Protein AF-A0AAU2HKQ2-F1 (afdb_monomer_lite)

Sequence (86 aa):
MVQIQCHTDGVALLNRFAARSASAERHPGHCDAQNIDEFREELLAGRYEPLDLPGPVLTVDTTCFDQVDIDALAARVSALLHPDAP

Structure (mmCIF, N/CA/C/O backbone):
data_AF-A0AAU2HKQ2-F1
#
_entry.id   AF-A0AAU2HKQ2-F1
#
loop_
_atom_site.group_PDB
_atom_site.id
_atom_site.type_symbol
_atom_site.label_atom_id
_atom_site.label_alt_id
_atom_site.label_comp_id
_atom_site.label_asym_id
_atom_site.label_entity_id
_atom_site.label_seq_id
_atom_site.pdbx_PDB_ins_code
_atom_site.Cartn_x
_atom_site.Cartn_y
_atom_site.Cartn_z
_atom_site.occupancy
_atom_site.B_iso_or_equiv
_atom_site.auth_seq_id
_atom_site.auth_comp_id
_atom_site.auth_asym_id
_atom_site.auth_atom_id
_atom_site.pdbx_PDB_model_num
ATOM 1 N N . MET A 1 1 ? -10.951 8.904 15.867 1.00 86.00 1 MET A N 1
ATOM 2 C CA . MET A 1 1 ? -10.122 8.851 14.642 1.00 86.00 1 MET A CA 1
ATOM 3 C C . MET A 1 1 ? -9.507 7.469 14.560 1.00 86.00 1 MET A C 1
ATOM 5 O O . MET A 1 1 ? -9.143 6.951 15.603 1.00 86.00 1 MET A O 1
ATOM 9 N N . VAL A 1 2 ? -9.436 6.874 13.371 1.00 95.94 2 VAL A N 1
ATOM 10 C CA . VAL A 1 2 ? -8.858 5.541 13.134 1.00 95.94 2 VAL A CA 1
ATOM 11 C C . VAL A 1 2 ? -7.932 5.658 11.928 1.00 95.94 2 VAL A C 1
ATOM 13 O O . VAL A 1 2 ? -8.315 6.289 10.943 1.00 95.94 2 VAL A O 1
ATOM 16 N N . GLN A 1 3 ? -6.734 5.083 12.000 1.00 97.31 3 GLN A N 1
ATOM 17 C CA . GLN A 1 3 ? -5.82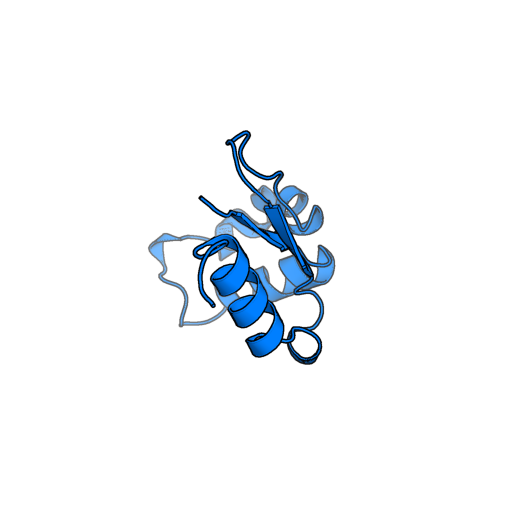7 4.970 10.857 1.00 97.31 3 GLN A CA 1
ATOM 18 C C . GLN A 1 3 ? -5.872 3.555 10.287 1.00 97.31 3 GLN A C 1
ATOM 20 O O . GLN A 1 3 ? -5.903 2.583 11.040 1.00 97.31 3 GLN A O 1
ATOM 25 N N . ILE A 1 4 ? -5.839 3.444 8.960 1.00 97.50 4 ILE A N 1
ATOM 26 C CA . ILE A 1 4 ? -5.661 2.174 8.255 1.00 97.50 4 ILE A CA 1
ATOM 27 C C . ILE A 1 4 ? -4.377 2.293 7.439 1.00 97.50 4 ILE A C 1
ATOM 29 O O . ILE A 1 4 ? -4.291 3.121 6.534 1.00 97.50 4 ILE A O 1
ATOM 33 N N . GLN A 1 5 ? -3.375 1.496 7.786 1.00 97.50 5 GLN A N 1
ATOM 34 C CA . GLN A 1 5 ? -2.077 1.467 7.129 1.00 97.50 5 GLN A CA 1
ATOM 35 C C . GLN A 1 5 ? -1.977 0.191 6.295 1.00 97.50 5 GLN A C 1
ATOM 37 O O . GLN A 1 5 ? -1.905 -0.910 6.838 1.00 97.50 5 GLN A O 1
ATOM 42 N N . CYS A 1 6 ? -1.932 0.335 4.975 1.00 97.81 6 CYS A N 1
ATOM 43 C CA . CYS A 1 6 ? -1.626 -0.787 4.096 1.00 97.81 6 CYS A CA 1
ATOM 44 C C . CYS A 1 6 ? -0.108 -0.959 3.983 1.00 97.81 6 CYS A C 1
ATOM 46 O O . CYS A 1 6 ? 0.612 0.014 3.759 1.00 97.81 6 CYS A O 1
ATOM 48 N N . HIS A 1 7 ? 0.363 -2.196 4.076 1.00 98.19 7 HIS A N 1
ATOM 49 C CA . HIS A 1 7 ? 1.710 -2.577 3.661 1.00 98.19 7 HIS A CA 1
ATOM 50 C C . HIS A 1 7 ? 1.640 -3.745 2.683 1.00 98.19 7 HIS A C 1
ATOM 52 O O . HIS A 1 7 ? 0.580 -4.325 2.442 1.00 98.19 7 HIS A O 1
ATOM 58 N N . THR A 1 8 ? 2.766 -4.067 2.071 1.00 98.38 8 THR A N 1
ATOM 59 C CA . THR A 1 8 ? 2.902 -5.187 1.142 1.00 98.38 8 THR A CA 1
ATOM 60 C C . THR A 1 8 ? 4.363 -5.611 1.101 1.00 98.38 8 THR A C 1
ATOM 62 O O . THR A 1 8 ? 5.250 -4.847 1.476 1.00 98.38 8 THR A O 1
ATOM 65 N N . ASP A 1 9 ? 4.628 -6.811 0.603 1.00 98.50 9 ASP A N 1
ATOM 66 C CA . ASP A 1 9 ? 5.955 -7.181 0.136 1.00 98.50 9 ASP A CA 1
ATOM 67 C C . ASP A 1 9 ? 6.470 -6.158 -0.893 1.00 98.50 9 ASP A C 1
ATOM 69 O O . ASP A 1 9 ? 5.732 -5.720 -1.787 1.00 98.50 9 ASP A O 1
ATOM 73 N N . GLY A 1 10 ? 7.738 -5.774 -0.755 1.00 98.38 10 GLY A N 1
ATOM 74 C CA . GLY A 1 10 ? 8.349 -4.725 -1.565 1.00 98.38 10 GLY A CA 1
ATOM 75 C C . GLY A 1 10 ? 8.540 -5.113 -3.029 1.00 98.38 10 GLY A C 1
ATOM 76 O O . GLY A 1 10 ? 8.375 -4.282 -3.922 1.00 98.38 10 GLY A O 1
ATOM 77 N N . VAL A 1 11 ? 8.821 -6.389 -3.312 1.00 98.12 11 VAL A N 1
ATOM 78 C CA . VAL A 1 11 ? 8.936 -6.876 -4.695 1.00 98.12 11 VAL A CA 1
ATOM 79 C C . VAL A 1 11 ? 7.561 -6.872 -5.358 1.00 98.12 11 VAL A C 1
ATOM 81 O O . VAL A 1 11 ? 7.422 -6.423 -6.499 1.00 98.12 11 VAL A O 1
ATOM 84 N N . ALA A 1 12 ? 6.522 -7.297 -4.635 1.00 98.00 12 ALA A N 1
ATOM 85 C CA . ALA A 1 12 ? 5.145 -7.187 -5.101 1.00 98.00 12 ALA A CA 1
ATOM 86 C C . ALA A 1 12 ? 4.751 -5.723 -5.380 1.00 98.00 12 ALA A C 1
ATOM 88 O O . ALA A 1 12 ? 4.127 -5.451 -6.410 1.00 98.00 12 ALA A O 1
ATOM 89 N N . LEU A 1 13 ? 5.142 -4.773 -4.521 1.00 98.12 13 LEU A N 1
ATOM 90 C CA . LEU A 1 13 ? 4.866 -3.347 -4.720 1.00 98.12 13 LEU A CA 1
ATOM 91 C C . LEU A 1 13 ? 5.580 -2.779 -5.946 1.00 98.12 13 LEU A C 1
ATOM 93 O O . LEU A 1 13 ? 4.932 -2.143 -6.777 1.00 98.12 13 LEU A O 1
ATOM 97 N N . LEU A 1 14 ? 6.880 -3.046 -6.089 1.00 97.94 14 LEU A N 1
ATOM 98 C CA . LEU A 1 14 ? 7.676 -2.589 -7.227 1.00 97.94 14 LEU A CA 1
ATOM 99 C C . LEU A 1 14 ? 7.107 -3.116 -8.552 1.00 97.94 14 LEU A C 1
ATOM 101 O O . LEU A 1 14 ? 6.930 -2.348 -9.497 1.00 97.94 14 LEU A O 1
ATOM 105 N N . ASN A 1 15 ? 6.740 -4.400 -8.607 1.00 97.25 15 ASN A N 1
ATOM 106 C CA . ASN A 1 15 ? 6.126 -4.999 -9.794 1.00 97.25 15 ASN A CA 1
ATOM 107 C C . ASN A 1 15 ? 4.778 -4.350 -10.132 1.00 97.25 15 ASN A C 1
ATOM 109 O O . ASN A 1 15 ? 4.506 -4.046 -11.294 1.00 97.25 15 ASN A O 1
ATOM 113 N N . ARG A 1 16 ? 3.934 -4.097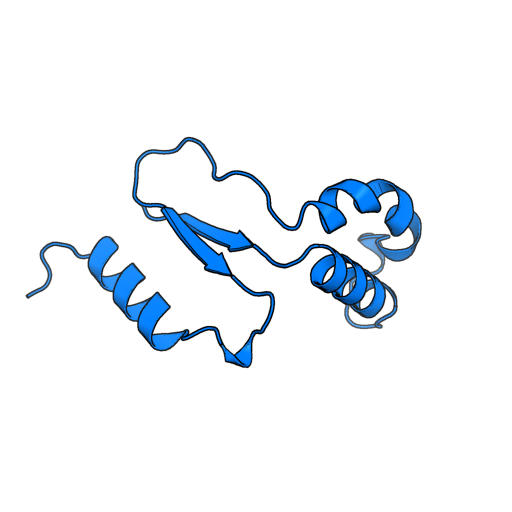 -9.123 1.00 97.06 16 ARG A N 1
ATOM 114 C CA . ARG A 1 16 ? 2.649 -3.404 -9.312 1.00 97.06 16 ARG A CA 1
ATOM 115 C C . ARG A 1 16 ? 2.849 -1.963 -9.772 1.00 97.06 16 ARG A C 1
ATOM 117 O O . ARG A 1 16 ? 2.101 -1.504 -10.630 1.00 97.06 16 ARG A O 1
ATOM 124 N N . PHE A 1 17 ? 3.836 -1.256 -9.224 1.00 96.88 17 PHE A N 1
ATOM 125 C CA . PHE A 1 17 ? 4.178 0.104 -9.634 1.00 96.88 17 PHE A CA 1
ATOM 126 C C . PHE A 1 17 ? 4.617 0.141 -11.103 1.00 96.88 17 PHE A C 1
ATOM 128 O O . PHE A 1 17 ? 4.049 0.904 -11.880 1.00 96.88 17 PHE A O 1
ATOM 135 N N . ALA A 1 18 ? 5.536 -0.743 -11.505 1.00 95.69 18 ALA A N 1
ATOM 136 C CA . ALA A 1 18 ? 6.007 -0.853 -12.886 1.00 95.69 18 ALA A CA 1
ATOM 137 C C . ALA A 1 18 ? 4.878 -1.208 -13.871 1.00 95.69 18 ALA A C 1
ATOM 139 O O . ALA A 1 18 ? 4.749 -0.598 -14.929 1.00 95.69 18 ALA A O 1
ATOM 140 N N . ALA A 1 19 ? 4.021 -2.169 -13.515 1.00 96.06 19 ALA A N 1
ATOM 141 C CA . ALA A 1 19 ? 2.886 -2.548 -14.353 1.00 96.06 19 ALA A CA 1
ATOM 142 C C . ALA A 1 19 ? 1.891 -1.388 -14.531 1.00 96.06 19 ALA A C 1
ATOM 144 O O . ALA A 1 19 ? 1.395 -1.157 -15.632 1.00 96.06 19 ALA A O 1
ATOM 145 N N . ARG A 1 20 ? 1.623 -0.628 -13.460 1.00 95.94 20 ARG A N 1
ATOM 146 C CA . ARG A 1 20 ? 0.730 0.539 -13.503 1.00 95.94 20 ARG A CA 1
ATOM 147 C C . ARG A 1 20 ? 1.331 1.699 -14.287 1.00 95.94 20 ARG A C 1
ATOM 149 O O . ARG A 1 20 ? 0.599 2.333 -15.041 1.00 95.94 20 ARG A O 1
ATOM 156 N N . SER A 1 21 ? 2.627 1.967 -14.149 1.00 94.31 21 SER A N 1
ATOM 157 C CA . SER A 1 21 ? 3.291 3.049 -14.885 1.00 94.31 21 SER A CA 1
ATOM 158 C C . SER A 1 21 ? 3.371 2.775 -16.390 1.00 94.31 21 SER A C 1
ATOM 160 O O . SER A 1 21 ? 3.326 3.713 -17.180 1.00 94.31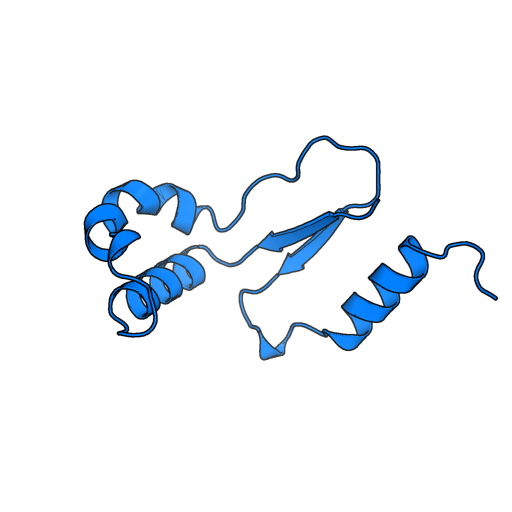 21 SER A O 1
ATOM 162 N N . ALA A 1 22 ? 3.426 1.500 -16.787 1.00 92.50 22 ALA A N 1
ATOM 163 C CA . ALA A 1 22 ? 3.347 1.069 -18.182 1.00 92.50 22 ALA A CA 1
ATOM 164 C C . ALA A 1 22 ? 1.905 0.973 -18.724 1.00 92.50 22 ALA A C 1
ATOM 166 O O . ALA A 1 22 ? 1.710 0.785 -19.926 1.00 92.50 22 ALA A O 1
ATOM 167 N N . SER A 1 23 ? 0.891 1.075 -17.860 1.00 93.69 23 SER A N 1
ATOM 168 C CA . SER A 1 23 ? -0.516 1.057 -18.267 1.00 93.69 23 SER A CA 1
ATOM 169 C C . SER A 1 23 ? -0.964 2.421 -18.803 1.00 93.69 23 SER A C 1
ATOM 171 O O . SER A 1 23 ? -0.414 3.459 -18.442 1.00 93.69 23 SER A O 1
ATOM 173 N N . ALA A 1 24 ? -2.026 2.439 -19.610 1.00 90.31 24 ALA A N 1
ATOM 174 C CA . ALA A 1 24 ? -2.660 3.683 -20.056 1.00 90.31 24 ALA A CA 1
ATOM 175 C C . ALA A 1 24 ? -3.630 4.288 -19.015 1.00 90.31 24 ALA A C 1
ATOM 177 O O . ALA A 1 24 ? -4.236 5.325 -19.272 1.00 90.31 24 ALA A O 1
ATOM 178 N N . GLU A 1 25 ? -3.810 3.641 -17.858 1.00 94.31 25 GLU A N 1
ATOM 179 C CA . GLU A 1 25 ? -4.759 4.072 -16.820 1.00 94.31 25 GLU A CA 1
ATOM 180 C C . GLU A 1 25 ? -4.171 5.151 -15.904 1.00 94.31 25 GLU A C 1
ATOM 182 O O . GLU A 1 25 ? -4.896 5.964 -15.327 1.00 94.31 25 GLU A O 1
ATOM 187 N N . ARG A 1 26 ? -2.842 5.172 -15.758 1.00 94.00 26 ARG A N 1
ATOM 188 C CA . ARG A 1 26 ? -2.140 6.141 -14.918 1.00 94.00 26 ARG A CA 1
ATOM 189 C C . ARG A 1 26 ? -1.959 7.456 -15.675 1.00 94.00 26 ARG A C 1
ATOM 191 O O . ARG A 1 26 ? -1.478 7.474 -16.804 1.00 94.00 26 ARG A O 1
ATOM 198 N N . HIS A 1 27 ? -2.318 8.577 -15.046 1.00 93.88 27 HIS A N 1
ATOM 199 C CA . HIS A 1 27 ? -2.208 9.885 -15.692 1.00 93.88 27 HIS A CA 1
ATOM 200 C C . HIS A 1 27 ? -0.735 10.234 -16.016 1.00 93.88 27 HIS A C 1
ATOM 202 O O . HIS A 1 27 ? 0.111 10.133 -15.122 1.00 93.88 27 HIS A O 1
ATOM 208 N N . PRO A 1 28 ? -0.410 10.719 -17.235 1.00 90.81 28 PRO A N 1
ATOM 209 C CA . PRO A 1 28 ? 0.976 10.964 -17.654 1.00 90.81 28 PRO A CA 1
ATOM 210 C C . PRO A 1 28 ? 1.754 11.934 -16.760 1.00 90.81 28 PRO A C 1
ATOM 212 O O . PRO A 1 28 ? 2.957 11.782 -16.587 1.00 90.81 28 PRO A O 1
ATOM 215 N N . GLY A 1 29 ? 1.067 12.904 -16.147 1.00 93.62 29 GLY A N 1
ATOM 216 C CA . GLY A 1 29 ? 1.678 13.884 -15.241 1.00 93.62 29 GLY A CA 1
ATOM 217 C C . GLY A 1 29 ? 2.268 13.307 -13.946 1.00 93.62 29 GLY A C 1
ATOM 218 O O . GLY A 1 29 ? 2.930 14.044 -13.227 1.00 93.62 29 GLY A O 1
ATOM 219 N N . HIS A 1 30 ? 2.044 12.024 -13.638 1.00 93.38 30 HIS A N 1
ATOM 220 C CA . HIS A 1 30 ? 2.741 11.353 -12.537 1.00 93.38 30 HIS A CA 1
ATOM 221 C C . HIS A 1 30 ? 4.205 11.040 -12.863 1.00 93.38 30 HIS A C 1
ATOM 223 O O . HIS A 1 30 ? 5.013 10.925 -11.948 1.00 93.38 30 HIS A O 1
ATOM 229 N N . CYS A 1 31 ? 4.547 10.886 -14.148 1.00 92.50 31 CYS A N 1
ATOM 230 C CA . CYS A 1 31 ? 5.898 10.545 -14.602 1.00 92.50 31 CYS A CA 1
ATOM 231 C C . CYS A 1 31 ? 6.495 9.281 -13.941 1.00 92.50 31 CYS A C 1
ATOM 233 O O . CYS A 1 31 ? 7.708 9.096 -13.937 1.00 92.50 31 CYS A O 1
ATOM 235 N N . ASP A 1 32 ? 5.654 8.373 -13.429 1.00 92.50 32 ASP A N 1
ATOM 236 C CA . ASP A 1 32 ? 6.072 7.199 -12.646 1.00 92.50 32 ASP A CA 1
ATOM 237 C C . ASP A 1 32 ? 7.116 6.332 -13.376 1.00 92.50 32 ASP A C 1
ATOM 239 O O . ASP A 1 32 ? 8.074 5.854 -12.772 1.00 92.50 32 ASP A O 1
ATOM 243 N N . ALA A 1 33 ? 6.967 6.155 -14.694 1.00 89.81 33 ALA A N 1
ATOM 244 C CA . ALA A 1 33 ? 7.893 5.364 -15.507 1.00 89.81 33 ALA A CA 1
ATOM 245 C C . ALA A 1 33 ? 9.306 5.972 -15.587 1.00 89.81 33 ALA A C 1
ATOM 247 O O . ALA A 1 33 ? 10.275 5.239 -15.762 1.00 89.81 33 ALA A O 1
ATOM 248 N N . GLN A 1 34 ? 9.426 7.296 -15.456 1.00 92.44 34 GLN A N 1
ATOM 249 C CA . GLN A 1 34 ? 10.705 8.013 -15.472 1.00 92.44 34 GLN A CA 1
ATOM 250 C C . GLN A 1 34 ? 11.385 8.002 -14.096 1.00 92.44 34 GLN A C 1
ATOM 252 O O . GLN A 1 34 ? 12.600 8.152 -14.024 1.00 92.44 34 GLN A O 1
ATOM 257 N N . ASN A 1 35 ? 10.614 7.769 -13.028 1.00 92.25 35 ASN A N 1
ATOM 258 C CA . ASN A 1 35 ? 11.060 7.897 -11.638 1.00 92.25 35 ASN A CA 1
ATOM 259 C C . ASN A 1 35 ? 11.161 6.546 -10.906 1.00 92.25 35 ASN A C 1
ATOM 261 O O . ASN A 1 35 ? 11.347 6.501 -9.694 1.00 92.25 35 ASN A O 1
ATOM 265 N N . ILE A 1 36 ? 11.040 5.415 -11.612 1.00 92.75 36 ILE A N 1
ATOM 266 C CA . ILE A 1 36 ? 11.063 4.086 -10.978 1.00 92.75 36 ILE A CA 1
ATOM 267 C C . ILE A 1 36 ? 12.371 3.798 -10.232 1.00 92.75 36 ILE A C 1
ATOM 269 O O . ILE A 1 36 ? 12.352 3.134 -9.199 1.00 92.75 36 ILE A O 1
ATOM 273 N N . ASP A 1 37 ? 13.500 4.290 -10.748 1.00 93.50 37 ASP A N 1
ATOM 274 C CA . ASP A 1 37 ? 14.804 4.114 -10.110 1.00 93.50 37 ASP A CA 1
ATOM 275 C C . ASP A 1 37 ? 14.923 4.955 -8.836 1.00 93.50 37 ASP A C 1
ATOM 277 O O . ASP A 1 37 ? 15.478 4.472 -7.852 1.00 93.50 37 ASP A O 1
ATOM 281 N N . GLU A 1 38 ? 14.353 6.163 -8.842 1.00 95.06 38 GLU A N 1
ATOM 282 C CA . GLU A 1 38 ? 14.298 7.062 -7.686 1.00 95.06 38 GLU A CA 1
ATOM 283 C C . GLU A 1 38 ? 13.461 6.452 -6.557 1.00 95.06 38 GLU A C 1
ATOM 285 O O . GLU A 1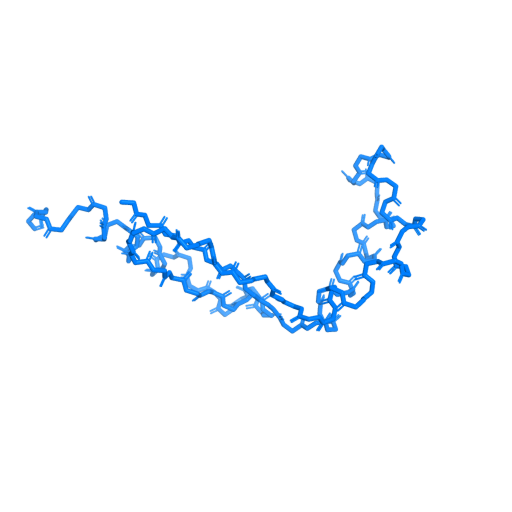 38 ? 13.905 6.389 -5.415 1.00 95.06 38 GLU A O 1
ATOM 290 N N . PHE A 1 39 ? 12.284 5.910 -6.878 1.00 95.69 39 PHE A N 1
ATOM 291 C CA . PHE A 1 39 ? 11.388 5.331 -5.876 1.00 95.69 39 PHE A CA 1
ATOM 292 C C . PHE A 1 39 ? 11.715 3.885 -5.501 1.00 95.69 39 PHE A C 1
ATOM 294 O O . PHE A 1 39 ? 11.039 3.316 -4.644 1.00 95.69 39 PHE A O 1
ATOM 301 N N . ARG A 1 40 ? 12.722 3.252 -6.120 1.00 96.38 40 ARG A N 1
ATOM 302 C CA . ARG A 1 40 ? 12.976 1.814 -5.941 1.00 96.38 40 ARG A CA 1
ATOM 303 C C . ARG A 1 40 ? 13.155 1.438 -4.471 1.00 96.38 40 ARG A C 1
ATOM 305 O O . ARG A 1 40 ? 12.588 0.435 -4.048 1.00 96.38 40 ARG A O 1
ATOM 312 N N . GLU A 1 41 ? 13.926 2.207 -3.709 1.00 97.31 41 GLU A N 1
ATOM 313 C CA . GLU A 1 41 ? 14.183 1.903 -2.296 1.00 97.31 41 GLU A CA 1
ATOM 314 C C . GLU A 1 41 ? 12.904 1.991 -1.452 1.00 97.31 41 GLU A C 1
ATOM 316 O O . GLU A 1 41 ? 12.611 1.072 -0.687 1.00 97.31 41 GLU A O 1
ATOM 321 N N . GLU A 1 42 ? 12.092 3.031 -1.650 1.00 96.94 42 GLU A N 1
ATOM 322 C CA . GLU A 1 42 ? 10.815 3.197 -0.944 1.00 96.94 42 GLU A CA 1
ATOM 323 C C . GLU A 1 42 ? 9.798 2.114 -1.323 1.00 96.94 42 GLU A C 1
ATOM 325 O O . GLU A 1 42 ? 9.130 1.540 -0.462 1.00 96.94 42 GLU A O 1
ATOM 330 N N . LEU A 1 43 ? 9.712 1.774 -2.611 1.00 97.56 43 LEU A N 1
ATOM 331 C CA . LEU A 1 43 ? 8.845 0.701 -3.094 1.00 97.56 43 LEU A CA 1
ATOM 332 C C . LEU A 1 43 ? 9.270 -0.654 -2.512 1.00 97.56 43 LEU A C 1
ATOM 334 O O . LEU A 1 43 ? 8.415 -1.442 -2.113 1.00 97.56 43 LEU A O 1
ATOM 338 N N . LEU A 1 44 ? 10.577 -0.916 -2.411 1.00 98.12 44 LEU A N 1
ATOM 339 C CA . LEU A 1 44 ? 11.104 -2.137 -1.796 1.00 98.12 44 LEU A CA 1
ATOM 340 C C . LEU A 1 44 ? 10.917 -2.170 -0.273 1.00 98.12 44 LEU A C 1
ATOM 342 O O . LEU A 1 44 ? 10.813 -3.259 0.289 1.00 98.12 44 LEU A O 1
ATOM 346 N N . ALA A 1 45 ? 10.831 -1.017 0.396 1.00 97.88 45 ALA A N 1
ATOM 347 C CA . ALA A 1 45 ? 10.476 -0.962 1.812 1.00 97.88 45 ALA A CA 1
ATOM 348 C C . ALA A 1 45 ? 9.037 -1.450 2.064 1.00 97.88 45 ALA A C 1
ATOM 350 O O . ALA A 1 45 ? 8.747 -1.976 3.140 1.00 97.88 45 ALA A O 1
ATOM 351 N N . GLY A 1 46 ? 8.138 -1.302 1.079 1.00 97.62 46 GLY A N 1
ATOM 352 C CA . GLY A 1 46 ? 6.797 -1.902 1.086 1.00 97.62 46 GLY A CA 1
ATOM 353 C C . GLY A 1 46 ? 5.829 -1.326 2.127 1.00 97.62 46 GLY A C 1
ATOM 354 O O . GLY A 1 46 ? 4.692 -1.793 2.248 1.00 97.62 46 GLY A O 1
ATOM 355 N N . ARG A 1 47 ? 6.264 -0.318 2.889 1.00 96.31 47 ARG A N 1
ATOM 356 C CA . ARG A 1 47 ? 5.485 0.349 3.932 1.00 96.31 47 ARG A CA 1
ATOM 357 C C . ARG A 1 47 ? 6.004 1.760 4.195 1.00 96.31 47 ARG A C 1
ATOM 359 O O . ARG A 1 47 ? 7.199 2.016 4.087 1.00 96.31 47 ARG A O 1
ATOM 366 N N . TYR A 1 48 ? 5.106 2.621 4.656 1.00 94.50 48 TYR A N 1
ATOM 367 C CA . TYR A 1 48 ? 5.437 3.872 5.339 1.00 94.50 48 TYR A CA 1
ATOM 368 C C . TYR A 1 48 ? 4.965 3.780 6.783 1.00 94.50 48 TYR A C 1
ATOM 370 O O . TYR A 1 48 ? 3.958 3.124 7.035 1.00 94.50 48 TYR A O 1
ATOM 378 N N . GLU A 1 49 ? 5.649 4.429 7.722 1.00 94.81 49 GLU A N 1
ATOM 379 C CA . GLU A 1 49 ? 5.214 4.452 9.124 1.00 94.81 49 GLU A CA 1
ATOM 380 C C . GLU A 1 49 ? 3.887 5.226 9.287 1.00 94.81 49 GLU A C 1
ATOM 382 O O . GLU A 1 49 ? 3.639 6.181 8.540 1.00 94.81 49 GLU A O 1
ATOM 387 N N . PRO A 1 50 ? 3.003 4.833 10.225 1.00 96.44 50 PRO A N 1
ATOM 388 C CA . PRO A 1 50 ? 1.771 5.572 10.489 1.00 96.44 50 PRO A CA 1
ATOM 389 C C . PRO A 1 50 ? 2.084 6.985 10.996 1.00 96.44 50 PRO A C 1
ATOM 391 O O . PRO A 1 50 ? 3.119 7.218 11.622 1.00 96.44 50 PRO A O 1
ATOM 394 N N . LEU A 1 51 ? 1.176 7.937 10.766 1.00 97.06 51 LEU A N 1
ATOM 395 C CA . LEU A 1 51 ? 1.334 9.277 11.338 1.00 97.06 51 LEU A CA 1
ATOM 396 C C . LEU A 1 51 ? 1.172 9.204 12.859 1.00 97.06 51 LEU A C 1
ATOM 398 O O . LEU A 1 51 ? 0.238 8.556 13.331 1.00 97.06 51 LEU A O 1
ATOM 402 N N . ASP A 1 52 ? 2.010 9.933 13.597 1.00 96.38 52 ASP A N 1
ATOM 403 C CA . ASP A 1 52 ? 1.926 10.058 15.057 1.00 96.38 52 ASP A CA 1
ATOM 404 C C . ASP A 1 52 ? 0.702 10.891 15.463 1.00 96.38 52 ASP A C 1
ATOM 406 O O . ASP A 1 52 ? 0.758 12.103 15.675 1.00 96.38 52 ASP A O 1
ATOM 410 N N . LEU A 1 53 ? -0.454 10.233 15.466 1.00 95.56 53 LEU A N 1
ATOM 411 C CA . LEU A 1 53 ? -1.745 10.813 15.781 1.00 95.56 53 LEU A CA 1
ATOM 412 C C . LEU A 1 53 ? -2.464 9.943 16.818 1.00 95.56 53 LEU A C 1
ATOM 414 O O . LEU A 1 53 ? -2.354 8.717 16.785 1.00 95.56 53 LEU A O 1
ATOM 418 N N . PRO A 1 54 ? -3.272 10.542 17.711 1.00 93.81 54 PRO A N 1
ATOM 419 C CA . PRO A 1 54 ? -4.027 9.772 18.686 1.00 93.81 54 PRO A CA 1
ATOM 420 C C . PRO A 1 54 ? -5.109 8.923 18.003 1.00 93.81 54 PRO A C 1
ATOM 422 O O . PRO A 1 54 ? -5.906 9.422 17.203 1.00 93.81 54 PRO A O 1
ATOM 425 N N . GLY A 1 55 ? -5.183 7.648 18.376 1.00 93.56 55 GLY A N 1
ATOM 426 C CA . GLY A 1 55 ? -6.204 6.712 17.909 1.00 93.56 55 GLY A CA 1
ATOM 427 C C . GLY A 1 55 ? -5.628 5.341 17.549 1.00 93.56 55 GLY A C 1
ATOM 428 O O . GLY A 1 55 ? -4.413 5.167 17.504 1.00 93.56 55 GLY A O 1
ATOM 429 N N . PRO A 1 56 ? -6.489 4.341 17.318 1.00 96.12 56 PRO A N 1
ATOM 430 C CA . PRO A 1 56 ? -6.059 3.025 16.866 1.00 96.12 56 PRO A CA 1
ATOM 431 C C . PRO A 1 56 ? -5.506 3.065 15.434 1.00 96.12 56 PRO A C 1
ATOM 433 O O . PRO A 1 56 ? -6.056 3.736 14.554 1.00 96.12 56 PRO A O 1
ATOM 436 N N . VAL A 1 57 ? -4.468 2.258 15.205 1.00 97.62 57 VAL A N 1
ATOM 437 C CA . VAL A 1 57 ? -3.922 1.939 13.882 1.00 97.62 57 VAL A CA 1
ATOM 438 C C . VAL A 1 57 ? -4.284 0.499 13.536 1.00 97.62 57 VAL A C 1
ATOM 440 O O . VAL A 1 57 ? -4.008 -0.426 14.301 1.00 97.62 57 VAL A O 1
ATOM 443 N N . LEU A 1 58 ? -4.919 0.308 12.385 1.00 97.69 58 LEU A N 1
ATOM 444 C CA . LEU A 1 58 ? -5.162 -0.995 11.782 1.00 97.69 58 LEU A CA 1
ATOM 445 C C . LEU A 1 58 ? -4.177 -1.197 10.635 1.00 97.69 58 LEU A C 1
ATOM 447 O O . LEU A 1 58 ? -4.199 -0.450 9.661 1.00 97.69 58 LEU A O 1
ATOM 451 N N . THR A 1 59 ? -3.334 -2.214 10.740 1.00 97.31 59 THR A N 1
ATOM 452 C CA . THR A 1 59 ? -2.371 -2.560 9.695 1.00 97.31 59 THR A CA 1
ATOM 453 C C . THR A 1 59 ? -2.937 -3.675 8.815 1.00 97.31 59 THR A C 1
ATOM 455 O O . THR A 1 59 ? -3.466 -4.660 9.334 1.00 97.31 59 THR A O 1
ATOM 458 N N . VAL A 1 60 ? -2.852 -3.509 7.493 1.00 97.94 60 VAL A N 1
ATOM 459 C CA . VAL A 1 60 ? -3.410 -4.433 6.495 1.00 97.94 60 VAL A CA 1
ATOM 460 C C . VAL A 1 60 ? -2.313 -4.852 5.524 1.00 97.94 60 VAL A C 1
ATOM 462 O O . VAL A 1 60 ? -1.776 -4.020 4.791 1.00 97.94 60 VAL A O 1
ATOM 465 N N . ASP A 1 61 ? -2.002 -6.145 5.496 1.00 98.00 61 ASP A N 1
ATOM 466 C CA . ASP A 1 61 ? -1.110 -6.709 4.488 1.00 98.00 61 ASP A CA 1
ATOM 467 C C . ASP A 1 61 ? -1.872 -6.900 3.173 1.00 98.00 61 ASP A C 1
ATOM 469 O O . ASP A 1 61 ? -2.877 -7.600 3.107 1.00 98.00 61 ASP A O 1
ATOM 473 N N . THR A 1 62 ? -1.385 -6.264 2.115 1.00 98.31 62 THR A N 1
ATOM 474 C CA . THR A 1 62 ? -1.957 -6.297 0.766 1.00 98.31 62 THR A CA 1
ATOM 475 C C . THR A 1 62 ? -1.077 -7.059 -0.227 1.00 98.31 62 THR A C 1
ATOM 477 O O . THR A 1 62 ? -1.256 -6.947 -1.446 1.00 98.31 62 THR A O 1
ATOM 480 N N . THR A 1 63 ? -0.124 -7.861 0.259 1.00 98.19 63 THR A N 1
ATOM 481 C CA . THR A 1 63 ? 0.736 -8.717 -0.574 1.00 98.19 63 THR A CA 1
ATOM 482 C C . THR A 1 63 ? -0.102 -9.662 -1.436 1.00 98.19 63 THR A C 1
ATOM 484 O O . THR A 1 63 ? 0.168 -9.812 -2.628 1.00 98.19 63 THR A O 1
ATOM 487 N N . CYS A 1 64 ? -1.187 -10.211 -0.883 1.00 97.06 64 CYS A N 1
ATOM 488 C CA . CYS A 1 64 ? -2.174 -11.006 -1.608 1.00 97.06 64 CYS A CA 1
ATOM 489 C C . CYS A 1 64 ? -3.582 -10.454 -1.349 1.00 97.06 64 CYS A C 1
ATOM 491 O O . CYS A 1 64 ? -4.115 -10.619 -0.257 1.00 97.06 64 CYS A O 1
ATOM 493 N N . PHE A 1 65 ? -4.187 -9.791 -2.342 1.00 95.06 65 PHE A N 1
ATOM 494 C CA . PHE A 1 65 ? -5.506 -9.166 -2.167 1.00 95.06 65 PHE A CA 1
ATOM 495 C C . PHE A 1 65 ? -6.616 -10.172 -1.848 1.00 95.06 65 PHE A C 1
ATOM 497 O O . PHE A 1 65 ? -7.498 -9.849 -1.064 1.00 95.06 65 PHE A O 1
ATOM 504 N N . ASP A 1 66 ? -6.528 -11.396 -2.369 1.00 97.06 66 ASP A N 1
ATOM 505 C CA . ASP A 1 66 ? -7.507 -12.458 -2.097 1.00 97.06 66 ASP A CA 1
ATOM 506 C C . ASP A 1 66 ? -7.510 -12.908 -0.626 1.00 97.06 66 ASP A C 1
ATOM 508 O O . ASP A 1 66 ? -8.444 -13.567 -0.177 1.00 97.06 66 ASP A O 1
ATOM 512 N N . GLN A 1 67 ? -6.465 -12.565 0.134 1.00 95.94 67 GLN A N 1
ATOM 513 C CA . GLN A 1 67 ? -6.364 -12.844 1.569 1.00 95.94 67 GLN A CA 1
ATOM 514 C C . GLN A 1 67 ? -6.851 -11.676 2.436 1.00 95.94 67 GLN A C 1
ATOM 516 O O . GLN A 1 67 ? -6.895 -11.801 3.660 1.00 95.94 67 GLN A O 1
ATOM 521 N N . VAL A 1 68 ? -7.211 -10.540 1.831 1.00 97.62 68 VAL A N 1
ATOM 522 C CA . VAL A 1 68 ? -7.722 -9.380 2.561 1.00 97.62 68 VAL A CA 1
ATOM 523 C C . VAL A 1 68 ? -9.228 -9.528 2.748 1.00 97.62 68 VAL A C 1
ATOM 525 O O . VAL A 1 68 ? -10.006 -9.359 1.812 1.00 97.62 68 VAL A O 1
ATOM 528 N N . ASP A 1 69 ? -9.643 -9.794 3.983 1.00 97.62 69 ASP A N 1
ATOM 529 C CA . ASP A 1 69 ? -11.055 -9.802 4.363 1.00 97.62 69 ASP A CA 1
ATOM 530 C C . ASP A 1 69 ? -11.562 -8.364 4.567 1.00 97.62 69 ASP A C 1
ATOM 532 O O . ASP A 1 69 ? -11.374 -7.739 5.618 1.00 97.62 69 ASP A O 1
ATOM 536 N N . ILE A 1 70 ? -12.170 -7.816 3.514 1.00 97.38 70 ILE A N 1
ATOM 537 C CA . ILE A 1 70 ? -12.681 -6.442 3.489 1.00 97.38 70 ILE A CA 1
ATOM 538 C C . ILE A 1 70 ? -13.881 -6.272 4.428 1.00 97.38 70 ILE A C 1
ATOM 540 O O . ILE A 1 70 ? -13.987 -5.229 5.077 1.00 97.38 70 ILE A O 1
ATOM 544 N N . ASP A 1 71 ? -14.743 -7.284 4.556 1.00 98.06 71 ASP A N 1
ATOM 545 C CA . ASP A 1 71 ? -15.924 -7.223 5.422 1.00 98.06 71 ASP A CA 1
ATOM 546 C C . ASP A 1 71 ? -15.510 -7.217 6.898 1.00 98.06 71 ASP A C 1
ATOM 548 O O . ASP A 1 71 ? -15.993 -6.395 7.684 1.00 98.06 71 ASP A O 1
ATOM 552 N N . ALA A 1 72 ? -14.540 -8.057 7.275 1.00 97.62 72 ALA A N 1
ATOM 553 C CA . ALA A 1 72 ? -13.974 -8.050 8.6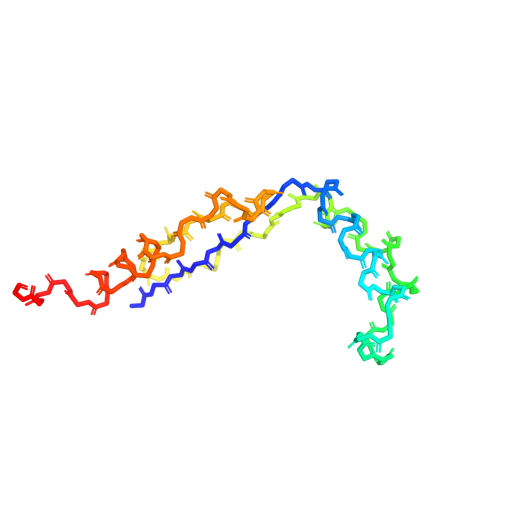20 1.00 97.62 72 ALA A CA 1
ATOM 554 C C . ALA A 1 72 ? -13.247 -6.733 8.937 1.00 97.62 72 ALA A C 1
ATOM 556 O O . ALA A 1 72 ? -13.386 -6.199 10.044 1.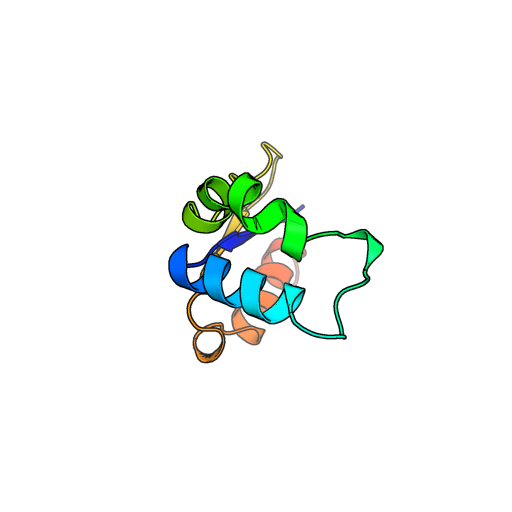00 97.62 72 ALA A O 1
ATOM 557 N N . LEU A 1 73 ? -12.494 -6.174 7.979 1.00 97.56 73 LEU A N 1
ATOM 558 C CA . LEU A 1 73 ? -11.850 -4.869 8.143 1.00 97.56 73 LEU A CA 1
ATOM 559 C C . LEU A 1 73 ? -12.891 -3.760 8.349 1.00 97.56 73 LEU A C 1
ATOM 561 O O . LEU A 1 73 ? -12.752 -2.959 9.274 1.00 97.56 73 LEU A O 1
ATOM 565 N N . ALA A 1 74 ? -13.951 -3.735 7.538 1.00 97.19 74 ALA A N 1
ATOM 566 C CA . ALA A 1 74 ? -15.025 -2.753 7.644 1.00 97.19 74 ALA A CA 1
ATOM 567 C C . ALA A 1 74 ? -15.766 -2.853 8.988 1.00 97.19 74 ALA A C 1
ATOM 569 O O . ALA A 1 74 ? -15.977 -1.833 9.648 1.00 97.19 74 ALA A O 1
ATOM 570 N N . ALA A 1 75 ? -16.090 -4.069 9.441 1.00 96.88 75 ALA A N 1
ATOM 571 C CA . ALA A 1 75 ? -16.709 -4.302 10.745 1.00 96.88 75 ALA A CA 1
ATOM 572 C C . ALA A 1 75 ? -15.818 -3.803 11.894 1.00 96.88 75 ALA A C 1
ATOM 574 O O . ALA A 1 75 ? -16.288 -3.124 12.810 1.00 96.88 75 ALA A O 1
ATOM 575 N N . ARG A 1 76 ? -14.508 -4.068 11.819 1.00 96.50 76 ARG A N 1
ATOM 576 C CA . ARG A 1 76 ? -13.540 -3.615 12.825 1.00 96.50 76 ARG A CA 1
ATOM 577 C C . ARG A 1 76 ? -13.397 -2.094 12.850 1.00 96.50 76 ARG A C 1
ATOM 579 O O . ARG A 1 76 ? -13.325 -1.514 13.929 1.00 96.50 76 ARG A O 1
ATOM 586 N N . VAL A 1 77 ? -13.389 -1.439 11.690 1.00 96.62 77 VAL A N 1
ATOM 587 C CA . VAL A 1 77 ? -13.399 0.031 11.602 1.00 96.62 77 VAL A CA 1
ATOM 588 C C . VAL A 1 77 ? -14.688 0.596 12.196 1.00 96.62 77 VAL A C 1
ATOM 590 O O . VAL A 1 77 ? -14.622 1.530 12.990 1.00 96.62 77 VAL A O 1
ATOM 593 N N . SER A 1 78 ? -15.845 0.013 11.870 1.00 95.50 78 SER A N 1
ATOM 594 C CA . SER A 1 78 ? -17.144 0.443 12.400 1.00 95.50 78 SER A CA 1
ATOM 595 C C . SER A 1 78 ? -17.184 0.386 13.931 1.00 95.50 78 SER A C 1
ATOM 597 O O . SER A 1 78 ? -17.530 1.383 14.565 1.00 95.50 78 SER A O 1
ATOM 599 N N . ALA A 1 79 ? -16.709 -0.712 14.529 1.00 95.00 79 ALA A N 1
ATOM 600 C CA . ALA A 1 79 ? -16.624 -0.860 15.983 1.00 95.00 79 ALA A CA 1
ATOM 601 C C . ALA A 1 79 ? -15.720 0.200 16.647 1.00 95.00 79 ALA A C 1
ATOM 603 O O . ALA A 1 79 ? -16.016 0.677 17.738 1.00 95.00 79 ALA A O 1
ATOM 604 N N . LEU A 1 80 ? -14.631 0.612 15.987 1.00 94.75 80 LEU A N 1
ATOM 605 C CA . LEU A 1 80 ? -13.727 1.650 16.505 1.00 94.75 80 LEU A CA 1
ATOM 606 C C . LEU A 1 80 ? -14.276 3.074 16.340 1.00 94.75 80 LEU A C 1
ATOM 608 O O . LEU A 1 80 ? -13.872 3.975 17.076 1.00 94.75 80 LEU A O 1
ATOM 612 N N . LEU A 1 81 ? -15.163 3.298 15.369 1.00 92.44 81 LEU A N 1
ATOM 613 C CA . LEU A 1 81 ? -15.849 4.578 15.178 1.00 92.44 81 LEU A CA 1
ATOM 614 C C . LEU A 1 81 ? -17.068 4.725 16.097 1.00 92.44 81 LEU A C 1
ATOM 616 O O . LEU A 1 81 ? -17.425 5.850 16.449 1.00 92.44 81 LEU A O 1
ATOM 620 N N . HIS A 1 82 ? -17.673 3.608 16.501 1.00 87.44 82 HIS A N 1
ATOM 621 C CA . HIS A 1 82 ? -18.873 3.560 17.332 1.00 87.44 82 HIS A CA 1
ATOM 622 C C . HIS A 1 82 ? -18.697 2.608 18.528 1.00 87.44 82 HIS A C 1
ATOM 624 O O . HIS A 1 82 ? -19.370 1.582 18.593 1.00 87.44 82 HIS A O 1
ATOM 630 N N . PRO A 1 83 ? -17.818 2.935 19.494 1.00 71.69 83 PRO A N 1
ATOM 631 C CA . PRO A 1 83 ? -17.530 2.050 20.626 1.00 71.69 83 PRO A CA 1
ATOM 632 C C . PRO A 1 83 ? -18.732 1.824 21.560 1.00 71.69 83 PRO A C 1
ATOM 634 O O . PRO A 1 83 ? -18.746 0.835 22.286 1.00 71.69 83 PRO A O 1
ATOM 637 N N . ASP A 1 84 ? -19.735 2.710 21.512 1.00 71.19 84 ASP A N 1
ATOM 638 C CA . ASP A 1 84 ? -20.958 2.658 22.328 1.00 71.19 84 ASP A CA 1
ATOM 639 C C . ASP A 1 84 ? -22.215 2.257 21.523 1.00 71.19 84 ASP A C 1
ATOM 641 O O . ASP A 1 84 ? -23.337 2.402 22.014 1.00 71.19 84 ASP A O 1
ATOM 645 N N . ALA A 1 85 ? -22.068 1.810 20.267 1.00 58.22 85 ALA A N 1
ATOM 646 C CA . ALA A 1 85 ? -23.199 1.246 19.527 1.00 58.22 85 ALA A CA 1
ATOM 647 C C . ALA A 1 85 ? -23.610 -0.107 20.153 1.00 58.22 85 ALA A C 1
ATOM 649 O O . ALA A 1 85 ? -22.721 -0.875 20.523 1.00 58.22 85 ALA A O 1
ATOM 650 N N . PRO A 1 86 ? -24.923 -0.377 20.314 1.00 56.66 86 PRO A N 1
ATOM 651 C CA . PRO A 1 86 ? -25.420 -1.578 20.988 1.00 56.66 86 PRO A CA 1
ATOM 652 C C . PRO A 1 86 ? -25.040 -2.882 20.281 1.00 56.66 86 PRO A C 1
ATOM 654 O O . PRO A 1 86 ? -24.923 -2.874 19.033 1.00 56.66 86 PRO A O 1
#

pLDDT: mean 94.26, std 7.2, range [56.66, 98.5]

Secondary structure (DSSP, 8-state):
--EEEEE--HHHHHHHHHHHHTSSSS-GGG-TTTSTTTSHHHHHH---PPPS-SS-EEEEE-SSGGG--HHHHHHHHHHHH-TT--

Foldseek 3Di:
DEAEWEFEALVLQLVVLCVVQPDPPDDVVVVSNVCSVVCSVVSNVRGDDDPPDDAYYHYHYVNPVVPDDPVVVVVVVVCRVCVPDD

Radius of gyration: 16.21 Å; chains: 1; bounding box: 40×27×42 Å